Protein AF-A0A528V5S3-F1 (afdb_monomer)

pLDDT: mean 85.94, std 7.87, range [59.84, 95.75]

Nearest PDB structures (foldseek):
  8wdb-assembly1_D  TM=6.191E-01  e=2.538E-04  Mycobacterium tuberculosis H37Rv
  7z16-assembly1_J  TM=9.730E-01  e=9.421E-03  Escherichia coli
  4u00-assembly1_A  TM=8.964E-01  e=8.261E-03  Thermus thermophilus HB8
  4yms-assembly1_J  TM=8.749E-01  e=9.421E-03  Caldanaerobacter subterraneus subsp. tengcongensis MB4

Mean predicted aligned error: 10.83 Å

Sequence (96 aa):
MLFITHDLGIVRKIADRVCVMTKGKIVETGPTKEIFANPQHSYTRHLLAAEPKGKPPAANAAARPVMTGQDIKVWFPIKKGFFRHTVDNVKAVDGI

Foldseek 3Di:
DDDDDLDLVVCLPPPQKDFDDDPRDGPDIDGNCCLQPPNDDPVSVVSNVPPDDDDDPDDDPPDDDPDDDFQDWDWAFDFDDPVRDGDDIDTPDGTD

Solvent-accessible surface area (backbone atoms only — n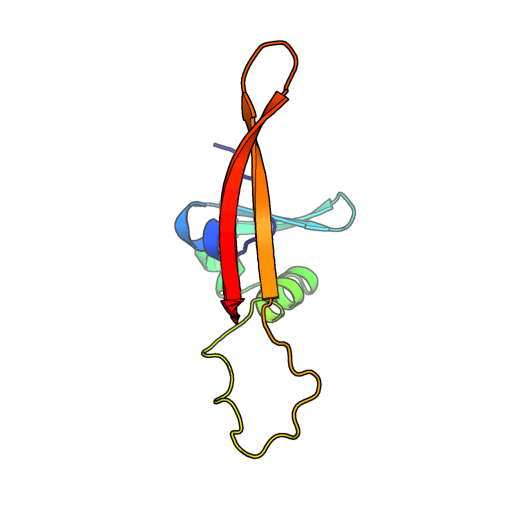ot comparable to full-atom values): 6428 Å² total; per-residue (Å²): 140,90,85,89,78,90,55,63,72,56,44,73,76,73,42,71,59,44,74,44,72,55,96,92,36,81,70,45,74,42,46,37,71,47,52,75,75,62,50,83,39,70,67,56,45,52,54,66,65,66,52,90,78,81,77,81,77,80,81,62,87,81,57,78,81,90,76,85,74,73,62,42,66,44,68,46,76,41,58,53,72,98,82,56,46,74,78,49,64,52,71,79,37,79,64,69

Radius of gyration: 21.59 Å; Cα contacts (8 Å, |Δi|>4): 98; chains: 1; bounding box: 48×36×48 Å

Secondary structure (DSSP, 8-state):
-----S-HHHHHHH-SEEEEEETTEEEEEEEHHHHHHS--SHHHHHHHHHS--SPPPPP-TTSPPS---SS-EEEEEEEETTTTEEEEEEEEEE--

Structure (mmCIF, N/CA/C/O backbone):
data_AF-A0A528V5S3-F1
#
_entry.id   AF-A0A528V5S3-F1
#
loop_
_atom_site.group_PDB
_atom_site.id
_atom_site.type_symbol
_atom_site.label_atom_id
_atom_site.label_alt_id
_atom_site.label_comp_id
_atom_site.label_asym_id
_atom_site.label_entity_id
_atom_site.label_seq_id
_atom_site.pdbx_PDB_ins_code
_atom_site.Cartn_x
_atom_site.Cartn_y
_atom_site.Cartn_z
_atom_site.occupancy
_atom_site.B_iso_or_equiv
_atom_site.auth_seq_id
_atom_site.auth_comp_id
_atom_site.auth_asym_id
_atom_site.auth_atom_id
_atom_site.pdbx_PDB_model_num
ATOM 1 N N . MET A 1 1 ? 4.705 3.177 16.621 1.00 82.81 1 MET A N 1
ATOM 2 C CA . MET A 1 1 ? 5.080 3.620 15.260 1.00 82.81 1 MET A CA 1
ATOM 3 C C . MET A 1 1 ? 3.807 4.005 14.524 1.00 82.81 1 MET A C 1
ATOM 5 O O . MET A 1 1 ? 2.85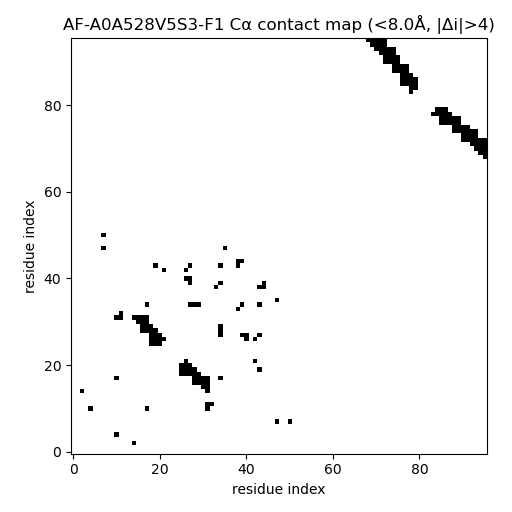1 3.246 14.605 1.00 82.81 1 MET A O 1
ATOM 9 N N . LEU A 1 2 ? 3.769 5.166 13.868 1.00 89.75 2 LEU A N 1
ATOM 10 C CA . LEU A 1 2 ? 2.647 5.581 13.020 1.00 89.75 2 LEU A CA 1
ATOM 11 C C . LEU A 1 2 ? 3.106 5.517 11.565 1.00 89.75 2 LEU A C 1
ATOM 13 O O . LEU A 1 2 ? 4.093 6.155 11.210 1.00 89.75 2 LEU A O 1
ATOM 17 N N . PHE A 1 3 ? 2.404 4.734 10.752 1.00 91.75 3 PHE A N 1
ATOM 18 C CA . PHE A 1 3 ? 2.715 4.555 9.339 1.00 91.75 3 PHE A CA 1
ATOM 19 C C . PHE A 1 3 ? 1.521 4.989 8.492 1.00 91.75 3 PHE A C 1
ATOM 21 O O . PHE A 1 3 ? 0.395 4.570 8.752 1.00 91.75 3 PHE A O 1
ATOM 28 N N . ILE A 1 4 ? 1.770 5.842 7.496 1.00 92.25 4 ILE A N 1
ATOM 29 C CA . ILE A 1 4 ? 0.743 6.391 6.607 1.00 92.25 4 ILE A CA 1
ATOM 30 C C . ILE A 1 4 ? 1.123 6.006 5.180 1.00 92.25 4 ILE A C 1
ATOM 32 O O . ILE A 1 4 ? 2.168 6.412 4.679 1.00 92.25 4 ILE A O 1
ATOM 36 N N . THR A 1 5 ? 0.280 5.206 4.533 1.00 90.00 5 THR A N 1
ATOM 37 C CA . THR A 1 5 ? 0.470 4.772 3.147 1.00 90.00 5 THR A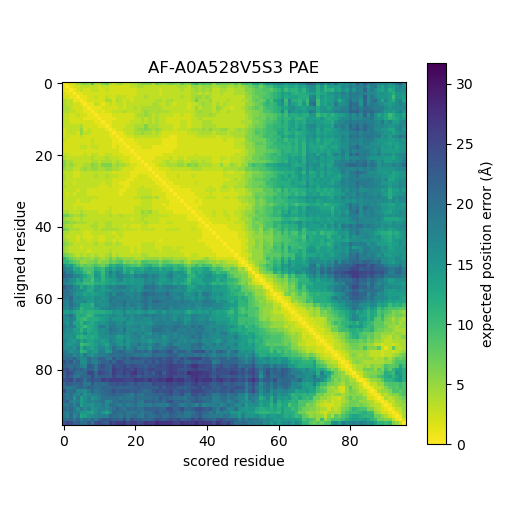 CA 1
ATOM 38 C C . THR A 1 5 ? -0.878 4.554 2.468 1.00 90.00 5 THR A C 1
ATOM 40 O O . THR A 1 5 ? -1.902 4.397 3.133 1.00 90.00 5 THR A O 1
ATOM 43 N N . HIS A 1 6 ? -0.860 4.521 1.140 1.00 89.06 6 HIS A N 1
ATOM 44 C CA . HIS A 1 6 ? -1.976 4.071 0.310 1.00 89.06 6 HIS A CA 1
ATOM 45 C C . HIS A 1 6 ? -1.833 2.596 -0.110 1.00 89.06 6 HIS A C 1
ATOM 47 O O . HIS A 1 6 ? -2.774 2.023 -0.653 1.00 89.06 6 HIS A O 1
ATOM 53 N N . ASP A 1 7 ? -0.673 1.978 0.138 1.00 87.81 7 ASP A N 1
ATOM 54 C CA . ASP A 1 7 ? -0.398 0.587 -0.219 1.00 87.81 7 ASP A CA 1
ATOM 55 C C . ASP A 1 7 ? -0.917 -0.370 0.866 1.00 87.81 7 ASP A C 1
ATOM 57 O O . ASP A 1 7 ? -0.313 -0.549 1.930 1.00 87.81 7 ASP A O 1
ATOM 61 N N . LEU A 1 8 ? -2.048 -1.007 0.567 1.00 87.31 8 LEU A N 1
ATOM 62 C CA . LEU A 1 8 ? -2.697 -1.992 1.431 1.00 87.31 8 LEU A CA 1
ATOM 63 C C . LEU A 1 8 ? -1.855 -3.265 1.634 1.00 87.31 8 LEU A C 1
ATOM 65 O O . LEU A 1 8 ? -1.936 -3.891 2.696 1.00 87.31 8 LEU A O 1
ATOM 69 N N . GLY A 1 9 ? -1.004 -3.622 0.671 1.00 86.38 9 GLY A N 1
ATOM 70 C CA . GLY A 1 9 ? -0.107 -4.772 0.751 1.0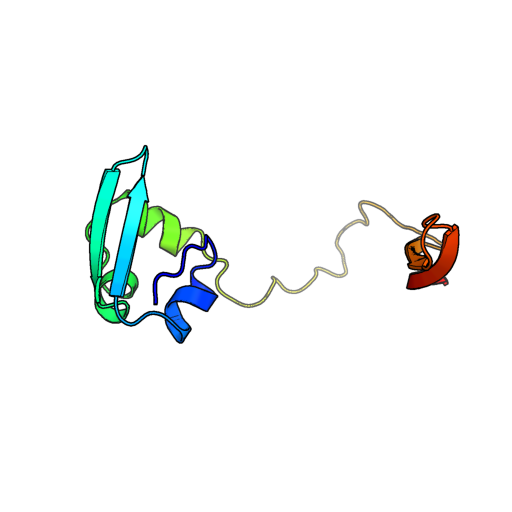0 86.38 9 GLY A CA 1
ATOM 71 C C . GLY A 1 9 ? 0.997 -4.574 1.788 1.00 86.38 9 GLY A C 1
ATOM 72 O O . GLY A 1 9 ? 1.335 -5.508 2.523 1.00 86.38 9 GLY A O 1
ATOM 73 N N . ILE A 1 10 ? 1.514 -3.349 1.909 1.00 88.38 10 ILE A N 1
ATOM 74 C CA . ILE A 1 10 ? 2.467 -2.982 2.968 1.00 88.38 10 ILE A CA 1
ATOM 75 C C . ILE A 1 10 ? 1.769 -2.965 4.332 1.00 88.38 10 ILE A C 1
ATOM 77 O O . ILE A 1 10 ? 2.285 -3.543 5.293 1.00 88.38 10 ILE A O 1
ATOM 81 N N . VAL A 1 11 ? 0.576 -2.365 4.417 1.00 91.25 11 VAL A N 1
ATOM 82 C CA . VAL A 1 11 ? -0.204 -2.303 5.667 1.00 91.25 11 VAL A CA 1
ATOM 83 C C . VAL A 1 11 ? -0.450 -3.702 6.230 1.00 91.25 11 VAL A C 1
ATOM 85 O O . VAL A 1 11 ? -0.225 -3.924 7.419 1.00 91.25 11 VAL A O 1
ATOM 88 N N . ARG A 1 12 ? -0.820 -4.669 5.380 1.00 88.75 12 ARG A N 1
ATOM 89 C CA . ARG A 1 12 ? -1.088 -6.060 5.782 1.00 88.75 12 ARG A CA 1
ATOM 90 C C . ARG A 1 12 ? 0.094 -6.735 6.492 1.00 88.75 12 ARG A C 1
ATOM 92 O O . ARG A 1 12 ? -0.130 -7.645 7.286 1.00 88.75 12 ARG A O 1
ATOM 99 N N . LYS A 1 13 ? 1.332 -6.333 6.187 1.00 89.88 13 LYS A N 1
ATOM 100 C CA . LYS A 1 13 ? 2.554 -6.963 6.715 1.00 89.88 13 LYS A CA 1
ATOM 101 C C . LYS A 1 13 ? 3.118 -6.268 7.950 1.00 89.88 13 LYS A C 1
ATOM 103 O O . LYS A 1 13 ? 3.766 -6.929 8.751 1.00 89.88 13 LYS A O 1
ATOM 108 N N . ILE A 1 14 ? 2.926 -4.954 8.065 1.00 91.81 14 ILE A N 1
ATOM 109 C CA . ILE A 1 14 ? 3.646 -4.124 9.045 1.00 91.81 14 ILE A CA 1
ATOM 110 C C . ILE A 1 14 ? 2.723 -3.606 10.153 1.00 91.81 14 ILE A C 1
ATOM 112 O O . ILE A 1 14 ? 3.187 -3.356 11.262 1.00 91.81 14 ILE A O 1
ATOM 116 N N . ALA A 1 15 ? 1.432 -3.414 9.876 1.00 93.81 15 ALA A N 1
ATOM 117 C CA . ALA A 1 15 ? 0.522 -2.789 10.827 1.00 93.81 15 ALA A CA 1
ATOM 118 C C . ALA A 1 15 ? -0.203 -3.821 11.702 1.00 93.81 15 ALA A C 1
ATOM 120 O O . ALA A 1 15 ? -0.803 -4.767 11.189 1.00 93.81 15 ALA A O 1
ATOM 121 N N . ASP A 1 16 ? -0.255 -3.570 13.012 1.00 93.56 16 ASP A N 1
ATOM 122 C CA . ASP A 1 16 ? -1.117 -4.309 13.950 1.00 93.56 16 ASP A CA 1
ATOM 123 C C . ASP A 1 16 ? -2.565 -3.792 13.930 1.00 93.56 16 ASP A C 1
ATOM 125 O O . ASP A 1 16 ? -3.535 -4.547 14.062 1.00 93.56 16 ASP A O 1
ATOM 129 N N . ARG A 1 17 ? -2.713 -2.473 13.760 1.00 94.75 17 ARG A N 1
ATOM 130 C CA . ARG A 1 17 ? -3.986 -1.747 13.734 1.00 94.75 17 ARG A CA 1
ATOM 131 C C . ARG A 1 17 ? -4.017 -0.793 12.549 1.00 94.75 17 ARG A C 1
ATOM 133 O O . ARG A 1 17 ? -3.005 -0.175 12.221 1.00 94.75 17 ARG A O 1
ATOM 140 N N . VAL A 1 18 ? -5.195 -0.636 11.958 1.00 95.12 18 VAL A N 1
ATOM 141 C CA . VAL A 1 18 ? -5.431 0.221 10.793 1.00 95.12 18 VAL A CA 1
ATOM 142 C C . VAL A 1 18 ? -6.522 1.226 11.120 1.00 95.12 18 VAL A C 1
ATOM 144 O O . VAL A 1 18 ? -7.551 0.864 11.689 1.00 95.12 18 VAL A O 1
ATOM 147 N N . CYS A 1 19 ? -6.291 2.476 10.723 1.00 94.44 19 CYS A N 1
ATOM 148 C CA . CYS A 1 19 ? -7.291 3.536 10.700 1.00 94.44 19 CYS A CA 1
ATOM 149 C C . CYS A 1 19 ? -7.488 3.961 9.242 1.00 94.44 19 CYS A C 1
ATOM 151 O O . CYS A 1 19 ? -6.554 4.440 8.599 1.00 94.44 19 CYS A O 1
ATOM 153 N N . VAL A 1 20 ? -8.696 3.791 8.720 1.00 94.12 20 VAL A N 1
ATOM 154 C CA . VAL A 1 20 ? -9.079 4.229 7.379 1.00 94.12 20 VAL A CA 1
ATOM 155 C C . VAL A 1 20 ? -9.660 5.629 7.486 1.00 94.12 20 VAL A C 1
ATOM 157 O O . VAL A 1 20 ? -10.572 5.881 8.276 1.00 94.12 20 VAL A O 1
ATOM 160 N N . MET A 1 21 ? -9.136 6.548 6.678 1.00 93.81 21 MET A N 1
ATOM 161 C CA . MET A 1 21 ? -9.595 7.933 6.631 1.00 93.81 21 MET A CA 1
ATOM 162 C C . MET A 1 21 ? -10.158 8.302 5.260 1.00 93.81 21 MET A C 1
ATOM 164 O O . MET A 1 21 ? -9.636 7.907 4.217 1.00 93.81 21 MET A O 1
ATOM 168 N N . THR A 1 22 ? -11.201 9.128 5.268 1.00 92.56 22 THR A N 1
ATOM 169 C CA . THR A 1 22 ? -11.839 9.696 4.078 1.00 92.56 22 THR A CA 1
ATOM 170 C C . THR A 1 22 ? -12.262 11.121 4.379 1.00 92.56 22 THR A C 1
ATOM 172 O O . THR A 1 22 ? -12.899 11.371 5.400 1.00 92.56 22 THR A O 1
ATOM 175 N N . LYS A 1 23 ? -1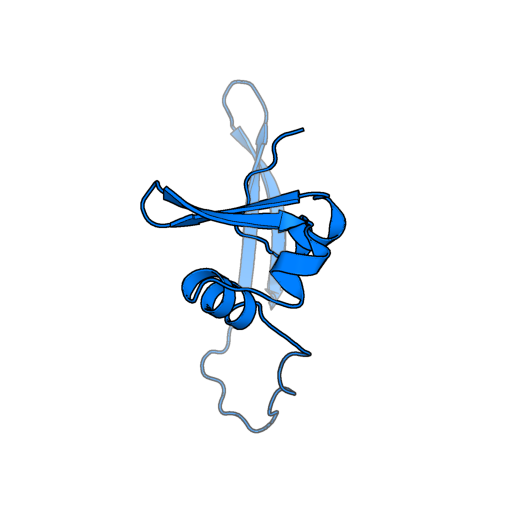1.937 12.067 3.487 1.00 92.50 23 LYS A N 1
ATOM 176 C CA . LYS A 1 23 ? -12.344 13.481 3.617 1.00 92.50 23 LYS A CA 1
ATOM 177 C C . LYS A 1 23 ? -12.016 14.072 5.002 1.00 92.50 23 LYS A C 1
ATOM 179 O O . LYS A 1 23 ? -12.832 14.760 5.606 1.00 92.50 23 LYS A O 1
ATOM 184 N N . GLY A 1 24 ? -10.833 13.743 5.526 1.00 93.31 24 GLY A N 1
ATOM 185 C CA . GLY A 1 24 ? -10.360 14.231 6.825 1.00 93.31 24 GLY A CA 1
ATOM 186 C C . GLY A 1 24 ? -11.016 13.588 8.052 1.00 93.31 24 GLY A C 1
ATOM 187 O O . GLY A 1 24 ? -10.754 14.031 9.165 1.00 93.31 24 GLY A O 1
ATOM 188 N N . LYS A 1 25 ? -11.844 12.550 7.889 1.00 94.44 25 LYS A N 1
ATOM 189 C CA . LYS A 1 25 ? -12.474 11.825 9.000 1.00 94.44 25 LYS A CA 1
ATOM 190 C C . LYS A 1 25 ? -12.011 10.378 9.032 1.00 94.44 25 LYS A C 1
ATOM 192 O O . LYS A 1 25 ? -11.853 9.761 7.981 1.00 94.44 25 LYS A O 1
A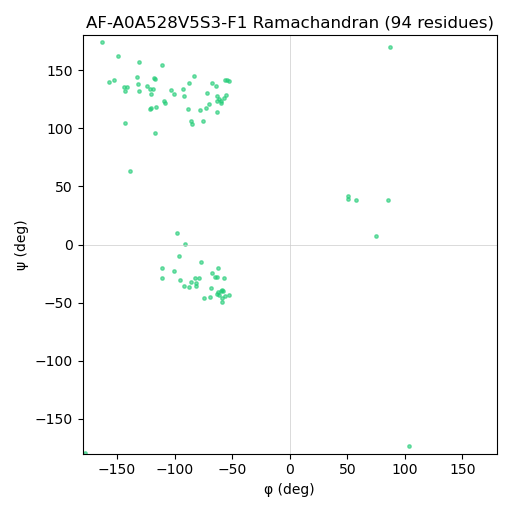TOM 197 N N . ILE A 1 26 ? -11.824 9.840 10.234 1.00 94.12 26 ILE A N 1
ATOM 198 C CA . ILE A 1 26 ? -11.640 8.402 10.435 1.00 94.12 26 ILE A CA 1
ATOM 199 C C . ILE A 1 26 ? -12.999 7.743 10.218 1.00 94.12 26 ILE A C 1
ATOM 201 O O . ILE A 1 26 ? -13.956 8.052 10.924 1.00 94.12 26 ILE A O 1
ATOM 205 N N . VAL A 1 27 ? -13.083 6.885 9.206 1.00 95.12 27 VAL A N 1
ATOM 206 C CA . VAL A 1 27 ? -14.321 6.194 8.824 1.00 95.12 27 VAL A CA 1
ATOM 207 C C . VAL A 1 27 ? -14.373 4.763 9.342 1.00 95.12 27 VAL A C 1
ATOM 209 O O . VAL A 1 27 ? -15.458 4.215 9.503 1.00 95.12 27 VAL A O 1
ATOM 212 N N . GLU A 1 28 ? -13.218 4.159 9.623 1.00 94.88 28 GLU A N 1
ATOM 213 C CA . GLU A 1 28 ? -13.133 2.810 10.174 1.00 94.88 28 GLU A CA 1
ATOM 214 C C . GLU A 1 28 ? -11.796 2.613 10.892 1.00 94.88 28 GLU A C 1
ATOM 216 O O . GLU A 1 28 ? -10.764 3.070 10.403 1.00 94.88 28 GLU A O 1
ATOM 221 N N . THR A 1 29 ? -11.802 1.927 12.035 1.00 95.06 29 THR A N 1
ATOM 222 C CA . THR A 1 29 ? -10.588 1.626 12.802 1.00 95.06 29 THR A CA 1
ATOM 223 C C . THR A 1 29 ? -10.702 0.256 13.440 1.00 95.06 29 THR A C 1
ATOM 225 O O . THR A 1 29 ? -11.712 -0.048 14.067 1.00 95.06 29 THR A O 1
ATOM 228 N N . GLY A 1 30 ? -9.642 -0.544 13.361 1.00 94.50 30 GLY A N 1
ATOM 229 C CA . GLY A 1 30 ? -9.635 -1.873 13.960 1.00 94.50 30 GLY A CA 1
ATOM 230 C C . GLY A 1 30 ? -8.305 -2.607 13.802 1.00 94.50 30 GLY A C 1
ATOM 231 O O . GLY A 1 30 ? -7.350 -2.062 13.238 1.00 94.50 30 GLY A O 1
ATOM 232 N N . PRO A 1 31 ? -8.214 -3.843 14.317 1.00 95.75 31 PRO A N 1
ATOM 233 C CA . PRO A 1 31 ? -7.111 -4.746 14.015 1.00 95.75 31 PRO A CA 1
ATOM 234 C C . PRO A 1 31 ? -6.988 -4.960 12.504 1.00 95.75 31 PRO A C 1
ATOM 236 O O . PRO A 1 31 ? -7.996 -5.127 11.815 1.00 95.75 31 PRO A O 1
ATOM 239 N N . THR A 1 32 ? -5.761 -5.034 11.985 1.00 93.81 32 THR A N 1
ATOM 240 C CA . THR A 1 32 ? -5.512 -5.233 10.545 1.00 93.81 32 THR A CA 1
ATOM 241 C C . THR A 1 32 ? -6.272 -6.441 9.999 1.00 93.81 32 THR A C 1
ATOM 243 O O . THR A 1 32 ? -6.921 -6.359 8.964 1.00 93.81 32 THR A O 1
ATOM 246 N N . LYS A 1 33 ? -6.281 -7.567 10.720 1.00 93.25 33 LYS A N 1
ATOM 247 C CA . LYS A 1 33 ? -7.004 -8.772 10.280 1.00 93.25 33 LYS A CA 1
ATOM 248 C C . LYS A 1 33 ? -8.506 -8.536 10.096 1.00 93.25 33 LYS A C 1
ATOM 250 O O . LYS A 1 33 ? -9.074 -9.038 9.136 1.00 93.25 33 LYS A O 1
ATOM 255 N N . GLU A 1 34 ? -9.127 -7.771 10.986 1.00 94.12 34 GLU A N 1
ATOM 256 C CA . GLU A 1 34 ? -10.569 -7.520 10.972 1.00 94.12 34 GLU A CA 1
ATOM 257 C C . GLU A 1 34 ? -10.957 -6.554 9.852 1.00 94.12 34 GLU A C 1
ATOM 259 O O . GLU A 1 34 ? -11.844 -6.868 9.065 1.00 94.12 34 GLU A O 1
ATOM 264 N N . ILE A 1 35 ? -10.214 -5.452 9.696 1.00 93.56 35 ILE A N 1
ATOM 265 C CA . ILE A 1 35 ? -10.439 -4.469 8.625 1.00 93.56 35 ILE A CA 1
ATOM 266 C C . ILE A 1 35 ? -10.328 -5.120 7.242 1.00 93.56 35 ILE A C 1
ATOM 268 O O . IL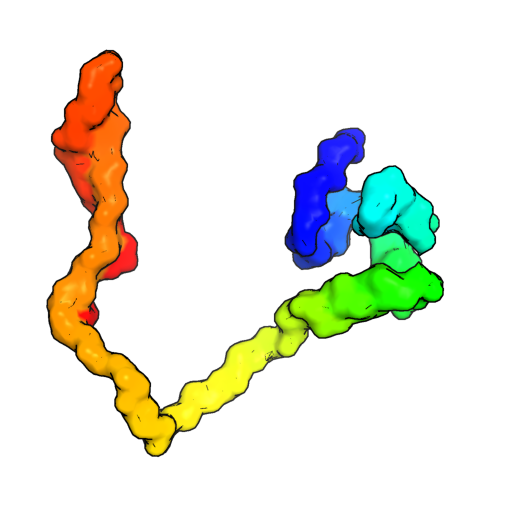E A 1 35 ? -11.113 -4.820 6.348 1.00 93.56 35 ILE A O 1
ATOM 272 N N . PHE A 1 36 ? -9.373 -6.035 7.062 1.00 91.06 36 PHE A N 1
ATOM 273 C CA . PHE A 1 36 ? -9.162 -6.710 5.783 1.00 91.06 36 PHE A CA 1
ATOM 274 C C . PHE A 1 36 ? -10.103 -7.901 5.535 1.00 91.06 36 PHE A C 1
ATOM 276 O O . PHE A 1 36 ? -10.353 -8.218 4.372 1.00 91.06 36 PHE A O 1
ATOM 283 N N . ALA A 1 37 ? -10.581 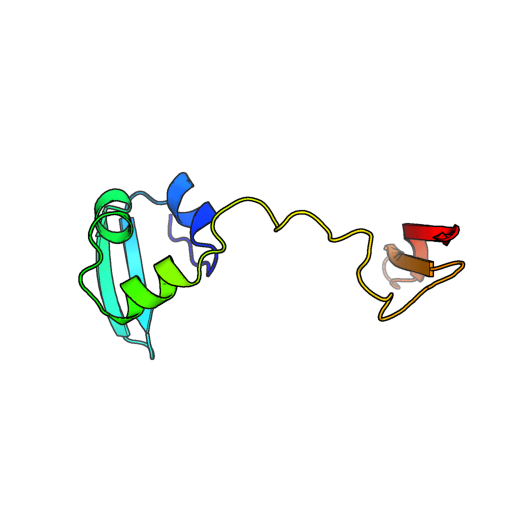-8.588 6.579 1.00 92.44 37 ALA A N 1
ATOM 284 C CA . ALA A 1 37 ? -11.455 -9.759 6.443 1.00 92.44 37 ALA A CA 1
ATOM 285 C C . ALA A 1 37 ? -12.948 -9.405 6.474 1.00 92.44 37 ALA A C 1
ATOM 287 O O . ALA A 1 37 ? -13.737 -10.027 5.766 1.00 92.44 37 ALA A O 1
ATOM 288 N N . ASN A 1 38 ? -13.335 -8.417 7.280 1.00 93.62 38 ASN A N 1
ATOM 289 C CA . ASN A 1 38 ? -14.720 -8.013 7.496 1.00 93.62 38 ASN A CA 1
ATOM 290 C C . ASN A 1 38 ? -14.862 -6.474 7.555 1.00 93.62 38 ASN A C 1
ATOM 292 O O . ASN A 1 38 ? -15.263 -5.927 8.588 1.00 93.62 38 ASN A O 1
ATOM 296 N N . PRO A 1 39 ? -14.550 -5.761 6.456 1.00 93.44 39 PRO A N 1
ATOM 297 C CA . PRO A 1 39 ? -14.696 -4.307 6.386 1.00 93.44 39 PRO A CA 1
ATOM 298 C C . PRO A 1 39 ? -16.160 -3.870 6.571 1.00 93.44 39 PRO A C 1
ATOM 300 O O . PRO A 1 39 ? -17.062 -4.282 5.825 1.00 93.44 39 PRO A O 1
ATOM 303 N N . GLN A 1 40 ? -16.405 -2.980 7.528 1.00 93.44 40 GLN A N 1
ATOM 304 C CA . GLN A 1 40 ? -17.738 -2.459 7.839 1.00 93.44 40 GLN A CA 1
ATOM 305 C C . GLN A 1 40 ? -18.107 -1.239 6.995 1.00 93.44 40 GLN A C 1
ATOM 307 O O . GLN A 1 40 ? -19.261 -1.100 6.579 1.00 93.44 40 GLN A O 1
ATOM 312 N N . HIS A 1 41 ? -17.149 -0.366 6.690 1.00 94.12 41 HIS A N 1
ATOM 313 C CA . HIS A 1 41 ? -17.428 0.867 5.971 1.00 94.12 41 HIS A CA 1
ATOM 314 C C . HIS A 1 41 ? -17.382 0.652 4.450 1.00 94.12 41 HIS A C 1
ATOM 316 O O . HIS A 1 41 ? -16.498 -0.017 3.909 1.00 94.12 41 HIS A O 1
ATOM 322 N N . SER A 1 42 ? -18.318 1.268 3.721 1.00 93.31 42 SER A N 1
ATOM 323 C CA . SER A 1 42 ? -18.416 1.150 2.256 1.00 93.31 42 SER A CA 1
ATOM 324 C C . SER A 1 42 ? -17.139 1.601 1.541 1.00 93.31 42 SER A C 1
ATOM 326 O O . SER A 1 42 ? -16.676 0.946 0.612 1.00 93.31 42 SER A O 1
ATOM 328 N N . TYR A 1 43 ? -16.524 2.684 2.018 1.00 93.38 43 TYR A N 1
ATOM 329 C CA . TYR A 1 43 ? -15.249 3.167 1.486 1.00 93.38 43 TYR A CA 1
ATOM 330 C C . TYR A 1 43 ? -14.102 2.167 1.682 1.00 93.38 43 TYR A C 1
ATOM 332 O O . TYR A 1 43 ? -13.332 1.938 0.754 1.00 93.38 43 TYR A O 1
ATOM 340 N N . THR A 1 44 ? -14.006 1.529 2.852 1.00 92.69 44 THR A N 1
ATOM 341 C CA . THR A 1 44 ? -12.992 0.499 3.111 1.00 92.69 44 THR A CA 1
ATOM 342 C C . THR A 1 44 ? -13.182 -0.694 2.181 1.00 92.69 44 THR A C 1
ATOM 344 O O . THR A 1 44 ? -12.214 -1.180 1.603 1.00 92.69 44 THR A O 1
ATOM 347 N N . ARG A 1 45 ? -14.432 -1.117 1.943 1.00 92.69 45 ARG A N 1
ATOM 348 C CA . ARG A 1 45 ? -14.749 -2.164 0.955 1.00 92.69 45 ARG A CA 1
ATOM 349 C C . ARG A 1 45 ? -14.289 -1.783 -0.450 1.00 92.69 45 ARG A C 1
ATOM 351 O O . ARG A 1 45 ? -13.667 -2.602 -1.118 1.00 92.69 45 ARG A O 1
ATOM 358 N N . HIS A 1 46 ? -14.556 -0.549 -0.883 1.00 90.88 46 HIS A N 1
ATOM 359 C CA . HIS A 1 46 ? -14.082 -0.050 -2.177 1.00 90.88 46 HIS A CA 1
ATOM 360 C C . HIS A 1 46 ? -12.553 -0.029 -2.269 1.00 90.88 46 HIS A C 1
ATOM 362 O O . HIS A 1 46 ? -12.008 -0.474 -3.275 1.00 90.88 46 HIS A O 1
ATOM 368 N N . LEU A 1 47 ? -11.856 0.419 -1.221 1.00 89.31 47 LEU A N 1
ATOM 369 C CA . LEU A 1 47 ? -10.393 0.400 -1.171 1.00 89.31 47 LEU A CA 1
ATOM 370 C C . LEU A 1 47 ? -9.830 -1.019 -1.325 1.00 89.31 47 LEU A C 1
ATOM 372 O O . LEU A 1 47 ? -8.966 -1.248 -2.166 1.00 89.31 47 LEU A O 1
ATOM 376 N N . LEU A 1 48 ? -10.345 -1.981 -0.556 1.00 89.19 48 LEU A N 1
ATOM 377 C CA . LEU A 1 48 ? -9.892 -3.376 -0.614 1.00 89.19 48 LEU A CA 1
ATOM 378 C C . LEU A 1 48 ? -10.253 -4.075 -1.937 1.00 89.19 48 LEU A C 1
ATOM 380 O O . LEU A 1 48 ? -9.619 -5.063 -2.311 1.00 89.19 48 LEU A O 1
ATOM 384 N N . ALA A 1 49 ? -11.294 -3.608 -2.631 1.00 87.06 49 ALA A N 1
ATOM 385 C CA . ALA A 1 49 ? -11.676 -4.106 -3.950 1.00 87.06 49 ALA A CA 1
ATOM 386 C C . ALA A 1 49 ? -10.791 -3.542 -5.072 1.00 87.06 49 ALA A C 1
ATOM 388 O O . ALA A 1 49 ? -10.598 -4.213 -6.081 1.00 87.06 49 ALA A O 1
ATOM 389 N N . ALA A 1 50 ? -10.247 -2.337 -4.887 1.00 85.38 50 ALA A N 1
ATOM 390 C CA . ALA A 1 50 ? -9.333 -1.704 -5.832 1.00 85.38 50 ALA A CA 1
ATOM 391 C C . ALA A 1 50 ? -7.906 -2.273 -5.768 1.00 85.38 50 ALA A C 1
ATOM 393 O O . ALA A 1 50 ? -7.115 -2.032 -6.679 1.00 85.38 50 ALA A O 1
ATOM 394 N N . GLU A 1 51 ? -7.566 -3.022 -4.714 1.00 80.25 51 GLU A N 1
ATOM 395 C CA . GLU A 1 51 ? -6.285 -3.722 -4.630 1.00 80.25 51 GLU A CA 1
ATOM 396 C C . GLU A 1 51 ? -6.178 -4.709 -5.811 1.00 80.25 51 GLU A C 1
ATOM 398 O O . GLU A 1 51 ? -7.052 -5.568 -5.963 1.00 80.25 51 GLU A O 1
ATOM 403 N N . PRO A 1 52 ? -5.150 -4.603 -6.673 1.00 70.94 52 PRO A N 1
ATOM 404 C CA . PRO A 1 52 ? -4.996 -5.505 -7.804 1.00 70.94 52 PRO A CA 1
ATOM 405 C C . PRO A 1 52 ? -4.784 -6.934 -7.295 1.00 70.94 52 PRO A C 1
ATOM 407 O O . PRO A 1 52 ? -3.777 -7.249 -6.660 1.00 70.94 52 PRO A O 1
ATOM 410 N N . LYS A 1 53 ? -5.754 -7.813 -7.565 1.00 67.38 53 LYS A N 1
ATOM 411 C CA . LYS A 1 53 ? -5.704 -9.227 -7.181 1.00 67.38 53 LYS A CA 1
ATOM 412 C C . LYS A 1 53 ? -5.367 -10.086 -8.391 1.00 67.38 53 LYS A C 1
ATOM 414 O O . LYS A 1 53 ? -6.010 -9.984 -9.430 1.00 67.38 53 LYS A O 1
ATOM 419 N N . GLY A 1 54 ? -4.420 -11.002 -8.207 1.00 71.75 54 GLY A N 1
ATOM 420 C CA . GLY A 1 54 ? -4.152 -12.087 -9.149 1.00 71.75 54 GLY A CA 1
ATOM 421 C C . GLY A 1 54 ? -2.920 -11.890 -10.029 1.00 71.75 54 GLY A C 1
ATOM 422 O O . GLY A 1 54 ? -2.109 -10.989 -9.830 1.00 71.75 54 GLY A O 1
ATOM 423 N N . LYS A 1 55 ? -2.760 -12.814 -10.979 1.00 69.19 55 LYS A N 1
ATOM 424 C CA . LYS A 1 55 ? -1.722 -12.750 -12.010 1.00 69.19 55 LYS A CA 1
ATOM 425 C C . LYS A 1 55 ? -2.219 -11.857 -13.149 1.00 69.19 55 LYS A C 1
ATOM 427 O O . LYS A 1 55 ? -3.417 -11.902 -13.440 1.00 69.19 55 LYS A O 1
ATOM 432 N N . PRO A 1 56 ? -1.335 -11.082 -13.802 1.00 74.00 56 PRO A N 1
ATOM 433 C CA . PRO A 1 56 ? -1.718 -10.369 -15.010 1.00 74.00 56 PRO A CA 1
ATOM 434 C C . PRO A 1 56 ? -2.344 -11.361 -16.003 1.00 74.00 56 PRO A C 1
ATOM 436 O O . PRO A 1 56 ? -1.886 -12.510 -16.075 1.00 74.00 56 PRO A O 1
ATOM 439 N N . PRO A 1 57 ? -3.402 -10.959 -16.730 1.00 76.44 57 PRO A N 1
ATOM 440 C CA . PRO A 1 57 ? -3.990 -11.814 -17.749 1.00 76.44 57 PRO A CA 1
ATOM 441 C C . PRO A 1 57 ? -2.896 -12.248 -18.725 1.00 76.44 57 PRO A C 1
ATOM 443 O O . PRO A 1 57 ? -1.992 -11.470 -19.042 1.00 76.44 57 PRO A O 1
ATOM 446 N N . ALA A 1 58 ? -2.958 -13.505 -19.168 1.00 79.00 58 ALA A N 1
ATOM 447 C CA . ALA A 1 58 ? -1.995 -14.022 -20.128 1.00 79.00 58 ALA A CA 1
ATOM 448 C C . ALA A 1 58 ? -1.983 -13.113 -21.363 1.00 79.00 58 ALA A C 1
ATOM 450 O O . ALA A 1 58 ? -3.039 -12.793 -21.915 1.00 79.00 58 ALA A O 1
ATOM 451 N N . ALA A 1 59 ? -0.793 -12.666 -21.765 1.00 79.81 59 ALA A N 1
ATOM 452 C CA . ALA A 1 59 ? -0.652 -11.788 -22.913 1.00 79.81 59 ALA A CA 1
ATOM 453 C C . ALA A 1 59 ? -1.198 -12.501 -24.158 1.00 79.81 59 ALA A C 1
ATOM 455 O O . ALA A 1 59 ? -0.771 -13.609 -24.488 1.00 79.81 59 ALA A O 1
ATOM 456 N N . ASN A 1 60 ? -2.160 -11.880 -24.843 1.00 82.75 60 ASN A N 1
ATOM 457 C CA . ASN A 1 60 ? -2.662 -12.414 -26.099 1.00 82.75 60 ASN A CA 1
ATOM 458 C C . ASN A 1 60 ? -1.624 -12.147 -27.194 1.00 82.75 60 ASN A C 1
ATOM 460 O O . ASN A 1 60 ? -1.495 -11.019 -27.662 1.00 82.75 60 ASN A O 1
ATOM 464 N N . ALA A 1 61 ? -0.911 -13.191 -27.617 1.00 79.31 61 ALA A N 1
ATOM 465 C CA . ALA A 1 61 ? 0.097 -13.099 -28.672 1.00 79.31 61 ALA A CA 1
ATOM 466 C C . ALA A 1 61 ? -0.475 -12.660 -30.036 1.00 79.31 61 ALA A C 1
ATOM 468 O O . ALA A 1 61 ? 0.267 -12.158 -30.873 1.00 79.31 61 ALA A O 1
ATOM 469 N N . ALA A 1 62 ? -1.787 -12.813 -30.255 1.00 84.50 62 ALA A N 1
ATOM 470 C CA . ALA A 1 62 ? -2.476 -12.360 -31.463 1.00 84.50 62 ALA A CA 1
ATOM 471 C C . ALA A 1 62 ? -3.030 -10.924 -31.354 1.00 84.50 62 ALA A C 1
ATOM 473 O O . ALA A 1 62 ? -3.665 -10.438 -32.293 1.00 84.50 62 ALA A O 1
ATOM 474 N N . ALA A 1 63 ? -2.841 -10.236 -30.219 1.00 85.56 63 ALA A N 1
ATOM 475 C CA . ALA A 1 63 ? -3.266 -8.849 -30.076 1.00 85.56 63 ALA A CA 1
ATOM 476 C C . ALA A 1 63 ? -2.496 -7.949 -31.052 1.00 85.56 63 ALA A C 1
ATOM 478 O O . ALA A 1 63 ? -1.280 -8.065 -31.201 1.00 85.56 63 ALA A O 1
ATOM 479 N N . ARG A 1 64 ? -3.209 -7.026 -31.710 1.00 87.38 64 ARG A N 1
ATOM 480 C CA . ARG A 1 64 ? -2.572 -6.045 -32.594 1.00 87.38 64 ARG A CA 1
ATOM 481 C C . ARG A 1 64 ? -1.637 -5.155 -31.765 1.00 87.38 64 ARG A C 1
ATOM 483 O O . ARG A 1 64 ? -2.101 -4.592 -30.770 1.00 87.38 64 ARG A O 1
ATOM 490 N N . PRO A 1 65 ? -0.363 -4.996 -32.162 1.00 85.62 65 PRO A N 1
ATOM 491 C CA . PRO A 1 65 ? 0.533 -4.054 -31.509 1.00 85.62 65 PRO A CA 1
ATOM 492 C C . PRO A 1 65 ? -0.072 -2.647 -31.548 1.00 85.62 65 PRO A C 1
ATOM 494 O O . PRO A 1 65 ? -0.433 -2.158 -32.616 1.00 85.62 65 PRO A O 1
ATOM 497 N N . VAL A 1 66 ? -0.200 -2.007 -30.383 1.00 89.81 66 VAL A N 1
ATOM 498 C CA . VAL A 1 66 ? -0.654 -0.606 -30.285 1.00 89.81 66 VAL A CA 1
ATOM 499 C C . VAL A 1 66 ? 0.509 0.351 -30.562 1.00 89.81 66 VAL A C 1
ATOM 501 O O . VAL A 1 66 ? 0.316 1.418 -31.134 1.00 89.81 66 VAL A O 1
ATOM 504 N N . MET A 1 67 ? 1.724 -0.044 -30.177 1.00 86.56 67 MET A N 1
ATOM 505 C CA . MET A 1 67 ? 2.959 0.699 -30.399 1.00 86.56 67 MET A CA 1
ATOM 506 C C . MET A 1 67 ? 4.131 -0.282 -30.474 1.00 86.56 67 MET A C 1
ATOM 508 O O . MET A 1 67 ? 4.184 -1.249 -29.714 1.00 86.56 67 MET A O 1
ATOM 512 N N . THR A 1 68 ? 5.072 -0.012 -31.372 1.00 84.38 68 THR A N 1
ATOM 513 C CA . THR A 1 68 ? 6.366 -0.696 -31.458 1.00 84.38 68 THR A CA 1
ATOM 514 C C . THR A 1 68 ? 7.468 0.341 -31.302 1.00 84.38 68 THR A C 1
ATOM 516 O O . THR A 1 68 ? 7.398 1.394 -31.936 1.00 84.38 68 THR A O 1
ATOM 519 N N . GLY A 1 69 ? 8.468 0.054 -30.475 1.00 82.12 69 GLY A N 1
ATOM 520 C CA . GLY A 1 69 ? 9.679 0.862 -30.369 1.00 82.12 69 GLY A CA 1
ATOM 521 C C . GLY A 1 69 ? 10.881 0.115 -30.924 1.00 82.12 69 GLY A C 1
ATOM 522 O O . GLY A 1 69 ? 10.869 -1.111 -30.977 1.00 82.12 69 GLY A O 1
ATOM 523 N N . GLN A 1 70 ? 11.875 0.877 -31.365 1.00 83.69 70 GLN A N 1
ATOM 524 C CA . GLN A 1 70 ? 13.217 0.400 -31.673 1.00 83.69 70 GLN A CA 1
ATOM 525 C C . GLN A 1 70 ? 14.195 1.359 -30.994 1.00 83.69 70 GLN A C 1
ATOM 527 O O . GLN A 1 70 ? 13.986 2.573 -31.036 1.00 83.69 70 GLN A O 1
ATOM 532 N N . ASP A 1 71 ? 15.248 0.818 -30.389 1.00 83.56 71 ASP A N 1
ATOM 533 C CA . ASP A 1 71 ? 16.275 1.574 -29.663 1.00 83.56 71 ASP A CA 1
ATOM 534 C C . ASP A 1 71 ? 15.729 2.440 -28.505 1.00 83.56 71 ASP A C 1
ATOM 536 O O . ASP A 1 71 ? 16.192 3.559 -28.257 1.00 83.56 71 ASP A O 1
ATOM 540 N N . ILE A 1 72 ? 14.733 1.940 -27.763 1.00 83.44 72 ILE A N 1
ATOM 541 C CA . ILE A 1 72 ? 14.217 2.634 -26.577 1.00 83.44 72 ILE A CA 1
ATOM 542 C C . ILE A 1 72 ? 15.330 2.737 -25.526 1.00 83.44 72 ILE A C 1
ATOM 544 O O . ILE A 1 72 ? 15.873 1.733 -25.058 1.00 83.44 72 ILE A O 1
ATOM 548 N N . LYS A 1 73 ? 15.628 3.971 -25.106 1.00 84.31 73 LYS A N 1
ATOM 549 C CA . LYS A 1 73 ? 16.598 4.295 -24.055 1.00 84.31 73 LYS A CA 1
ATOM 550 C C . LYS A 1 73 ? 15.920 5.054 -22.924 1.00 84.31 73 LYS A C 1
ATOM 552 O O . LYS A 1 73 ? 15.430 6.164 -23.114 1.00 84.31 73 LYS A O 1
ATOM 557 N N . VAL A 1 74 ? 15.919 4.467 -21.732 1.00 85.25 74 VAL A N 1
ATOM 558 C CA . VAL A 1 74 ? 15.431 5.108 -20.503 1.00 85.25 74 VAL A CA 1
ATOM 559 C C . VAL A 1 74 ? 16.605 5.229 -19.550 1.00 85.25 74 VAL A C 1
ATOM 561 O O . VAL A 1 74 ? 16.964 4.267 -18.872 1.00 85.25 74 VAL A O 1
ATOM 564 N N . TRP A 1 75 ? 17.251 6.393 -19.544 1.00 88.56 75 TRP A N 1
ATOM 565 C CA . TRP A 1 75 ? 18.456 6.653 -18.760 1.00 88.56 75 TRP A CA 1
ATOM 566 C C . TRP A 1 75 ? 18.204 7.777 -17.753 1.00 88.56 75 TRP A C 1
ATOM 568 O O . TRP A 1 75 ? 17.645 8.819 -18.094 1.00 88.56 75 TRP A O 1
ATOM 578 N N . PHE A 1 76 ? 18.629 7.575 -16.510 1.00 84.94 76 PHE A N 1
ATOM 579 C CA . PHE A 1 76 ? 18.465 8.534 -15.422 1.00 84.94 76 PHE A CA 1
ATOM 580 C C . PHE A 1 76 ? 19.822 9.141 -15.041 1.00 84.94 76 PHE A C 1
ATOM 582 O O . PHE A 1 76 ? 20.729 8.392 -14.676 1.00 84.94 76 PHE A O 1
ATOM 589 N N . PRO A 1 77 ? 19.995 10.474 -15.076 1.00 83.88 77 PRO A N 1
ATOM 590 C CA . PRO A 1 77 ? 21.286 11.097 -14.807 1.00 83.88 77 PRO A CA 1
ATOM 591 C C . PRO A 1 77 ? 21.668 11.011 -13.325 1.00 83.88 77 PRO A C 1
ATOM 593 O O . PRO A 1 77 ? 20.908 11.418 -12.442 1.00 83.88 77 PRO A O 1
ATOM 596 N N . ILE A 1 78 ? 22.890 10.563 -13.049 1.00 81.00 78 ILE A N 1
ATOM 597 C CA . ILE A 1 78 ? 23.514 10.614 -11.728 1.00 81.00 78 ILE A CA 1
ATOM 598 C C . ILE A 1 78 ? 24.236 11.953 -11.602 1.00 81.00 78 ILE A C 1
ATOM 600 O O . ILE A 1 78 ? 25.194 12.240 -12.323 1.00 81.00 78 ILE A O 1
ATOM 604 N N . LYS A 1 79 ? 23.789 12.776 -10.651 1.00 81.56 79 LYS A N 1
ATOM 605 C CA . LYS A 1 79 ? 24.424 14.057 -10.320 1.00 81.56 79 LYS A CA 1
ATOM 606 C C . LYS A 1 79 ? 25.281 13.904 -9.062 1.00 81.56 79 LYS A C 1
ATOM 608 O O . LYS A 1 79 ? 24.786 13.409 -8.050 1.00 81.56 79 LYS A O 1
ATOM 613 N N . LYS A 1 80 ? 26.541 14.351 -9.100 1.00 72.19 80 LYS A N 1
ATOM 614 C CA . LYS A 1 80 ? 27.472 14.352 -7.950 1.00 72.19 80 LYS A CA 1
ATOM 615 C C . LYS A 1 80 ? 28.143 15.722 -7.775 1.00 72.19 80 LYS A C 1
ATOM 617 O O . LYS A 1 80 ? 28.245 16.503 -8.717 1.00 72.19 80 LYS A O 1
ATOM 622 N N . GLY A 1 81 ? 28.614 15.994 -6.555 1.00 75.19 81 GLY A N 1
ATOM 623 C CA . GLY A 1 81 ? 29.344 17.215 -6.189 1.00 75.19 81 GLY A CA 1
ATOM 624 C C . GLY A 1 81 ? 28.460 18.396 -5.764 1.00 75.19 81 GLY A C 1
ATOM 625 O O . GLY A 1 81 ? 27.240 18.370 -5.921 1.00 75.19 81 GLY A O 1
ATOM 626 N N . PHE A 1 82 ? 29.097 19.447 -5.232 1.00 74.25 82 PHE A N 1
ATOM 627 C CA . PHE A 1 82 ? 28.438 20.652 -4.697 1.00 74.25 82 PHE A CA 1
ATOM 628 C C . PHE A 1 82 ? 27.655 21.439 -5.767 1.00 74.25 82 PHE A C 1
ATOM 630 O O . PHE A 1 82 ? 26.621 22.028 -5.474 1.00 74.25 82 PHE A O 1
ATOM 637 N N . PHE A 1 83 ? 28.087 21.354 -7.031 1.00 79.12 83 PHE A N 1
ATOM 638 C CA . PHE A 1 83 ? 27.455 22.013 -8.181 1.00 79.12 83 PHE A CA 1
ATOM 639 C C . PHE A 1 83 ? 26.519 21.100 -9.003 1.00 79.12 83 PHE A C 1
ATOM 641 O O . PHE A 1 83 ? 26.051 21.500 -10.065 1.00 79.12 83 PHE A O 1
ATOM 648 N N . ARG A 1 84 ? 26.198 19.883 -8.520 1.00 72.50 84 ARG A N 1
ATOM 649 C CA . ARG A 1 84 ? 25.248 18.940 -9.162 1.00 72.50 84 ARG A CA 1
ATOM 650 C C . ARG A 1 84 ? 25.516 18.676 -10.659 1.00 72.50 84 ARG A C 1
ATOM 652 O O . ARG A 1 84 ? 24.571 18.533 -11.438 1.00 72.50 84 ARG A O 1
ATOM 659 N N . HIS A 1 85 ? 26.779 18.561 -11.065 1.00 76.31 85 HIS A N 1
ATOM 660 C CA . HIS A 1 85 ? 27.108 18.156 -12.433 1.00 76.31 85 HIS A CA 1
ATOM 661 C C . HIS A 1 85 ? 26.707 16.693 -12.670 1.00 76.31 85 HIS A C 1
ATOM 663 O O . HIS A 1 85 ? 26.867 15.841 -11.789 1.00 76.31 85 HIS A O 1
ATOM 669 N N . THR A 1 86 ? 26.151 16.409 -13.850 1.00 79.12 86 THR A N 1
ATOM 670 C CA . THR A 1 86 ? 25.866 15.037 -14.285 1.00 79.12 86 THR A CA 1
ATOM 671 C C . THR A 1 86 ? 27.190 14.337 -14.560 1.00 79.12 86 THR A C 1
ATOM 673 O O . THR A 1 86 ? 27.965 14.809 -15.386 1.00 79.12 86 THR A O 1
ATOM 676 N N . VAL A 1 87 ? 27.451 13.237 -13.861 1.00 81.12 87 VAL A N 1
ATOM 677 C CA . VAL A 1 87 ? 28.706 12.476 -13.976 1.00 81.12 87 VAL A CA 1
ATOM 678 C C . VAL A 1 87 ? 28.515 11.118 -14.639 1.00 81.12 87 VAL A C 1
ATOM 680 O O . VAL A 1 87 ? 29.483 10.540 -15.114 1.00 81.12 87 VAL A O 1
ATOM 683 N N . ASP A 1 88 ? 27.286 10.605 -14.654 1.00 81.12 88 ASP A N 1
ATOM 684 C CA . ASP A 1 88 ? 26.966 9.284 -15.188 1.00 81.12 88 ASP A CA 1
ATOM 685 C C . ASP A 1 88 ? 25.453 9.166 -15.449 1.00 81.12 88 ASP A C 1
ATOM 687 O O . ASP A 1 88 ? 24.690 10.065 -15.081 1.00 81.12 88 ASP A O 1
ATOM 691 N N . ASN A 1 89 ? 25.001 8.068 -16.054 1.00 81.56 89 ASN A N 1
ATOM 692 C CA . ASN A 1 89 ? 23.588 7.738 -16.219 1.00 81.56 89 ASN A CA 1
ATOM 693 C C . ASN A 1 89 ? 23.298 6.292 -15.786 1.00 81.56 89 ASN A C 1
ATOM 695 O O . ASN A 1 89 ? 23.942 5.352 -16.243 1.00 81.56 89 ASN A O 1
ATOM 699 N N . VAL A 1 90 ? 22.253 6.097 -14.981 1.00 84.69 90 VAL A N 1
ATOM 700 C CA . VAL A 1 90 ? 21.672 4.771 -14.732 1.00 84.69 90 VAL A CA 1
ATOM 701 C C . VAL A 1 90 ? 20.809 4.387 -15.926 1.00 84.69 90 VAL A C 1
ATOM 703 O O . VAL A 1 90 ? 19.788 5.024 -16.185 1.00 84.69 90 VAL A O 1
ATOM 706 N N . LYS A 1 91 ? 21.195 3.332 -16.645 1.00 82.50 91 LYS A N 1
ATOM 707 C CA . LYS A 1 91 ? 20.437 2.808 -17.785 1.00 82.50 91 LYS A CA 1
ATOM 708 C C . LYS A 1 91 ? 19.368 1.822 -17.306 1.00 82.50 91 LYS A C 1
ATOM 710 O O . LYS A 1 91 ? 19.696 0.712 -16.904 1.00 82.50 91 LYS A O 1
ATOM 715 N N . ALA A 1 92 ? 18.100 2.228 -17.333 1.00 77.69 92 ALA A N 1
ATOM 716 C CA . ALA A 1 92 ? 16.967 1.361 -16.999 1.00 77.69 92 ALA A CA 1
ATOM 717 C C . ALA A 1 92 ? 16.476 0.548 -18.206 1.00 77.69 92 ALA A C 1
ATOM 719 O O . ALA A 1 92 ? 16.034 -0.585 -18.044 1.00 77.69 92 ALA A O 1
ATOM 720 N N . VAL A 1 93 ? 16.583 1.115 -19.410 1.00 76.50 93 VAL A N 1
ATOM 721 C CA . VAL A 1 93 ? 16.357 0.434 -20.694 1.00 76.50 93 VAL A CA 1
ATOM 722 C C . VAL A 1 93 ? 17.405 0.949 -21.679 1.00 76.50 93 VAL A C 1
ATOM 724 O O . VAL A 1 93 ? 17.660 2.156 -21.708 1.00 76.50 93 VAL A O 1
ATOM 727 N N . ASP A 1 94 ? 18.037 0.066 -22.449 1.00 76.81 94 ASP A N 1
ATOM 728 C CA . ASP A 1 94 ? 19.008 0.433 -23.484 1.00 76.81 94 ASP A CA 1
ATOM 729 C C . ASP 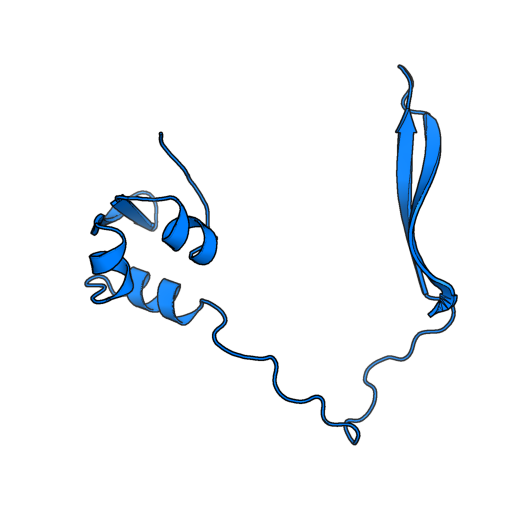A 1 94 ? 18.862 -0.507 -24.685 1.00 76.81 94 ASP A C 1
ATOM 731 O O . ASP A 1 94 ? 19.276 -1.663 -24.615 1.00 76.81 94 ASP A O 1
ATOM 735 N N . GLY A 1 95 ? 18.253 -0.017 -25.766 1.00 66.88 95 GLY A N 1
ATOM 736 C CA . GLY A 1 95 ? 18.269 -0.704 -27.057 1.00 66.88 95 GLY A CA 1
ATOM 737 C C . GLY A 1 95 ? 17.187 -1.769 -27.273 1.00 66.88 95 GLY A C 1
ATOM 738 O O . GLY A 1 95 ? 17.495 -2.796 -27.873 1.00 66.88 95 GLY A O 1
ATOM 739 N N . ILE A 1 96 ? 15.951 -1.556 -26.791 1.00 59.84 96 ILE A N 1
ATOM 740 C CA . ILE A 1 96 ? 14.782 -2.411 -27.123 1.00 59.84 96 ILE A CA 1
ATOM 741 C C . ILE A 1 96 ? 14.034 -1.848 -28.330 1.00 59.84 96 ILE A C 1
ATOM 743 O O . ILE A 1 96 ? 13.746 -0.630 -28.315 1.00 59.84 96 ILE A O 1
#